Protein 7A3M (pdb70)

Organism: Hordeum vulgare (NCBI:txid4513)

Nearest PDB structures (foldseek):
  7a3m-assembly1_A  TM=1.016E+00  e=2.333E-13  Hordeum vulgare
  1coa-assembly1_I  TM=1.008E+00  e=1.122E-12  Hordeum vulgare
  7a1h-assembly1_A  TM=1.001E+00  e=2.459E-12  Hordeum vulgare
  2ci2-assembly1_I  TM=1.010E+00  e=4.431E-12  Hordeum vulgare
  6qiy-assembly1_A  TM=1.009E+00  e=4.431E-12  Hordeum vulgare

Solvent-accessible surface area: 4380 Å² total; per-residue (Å²): 145,87,62,69,0,82,86,2,67,49,84,46,24,141,75,0,81,139,31,0,77,126,68,8,108,90,10,99,33,66,58,42,87,79,59,54,161,54,106,187,140,142,127,98,28,48,0,44,0,29,11,62,205,140,80,45,2,47,80,45,2,134,20,9

InterPro domains:
  IPR000864 Proteinase inhibitor I13, potato inhibitor I [PF00280] (21-84)
  IPR000864 Proteinase inhibitor I13, potato inhibitor I [PR00292] (24-37)
  IPR000864 Proteinase inhibitor I13, potato inhibitor I [PR00292] (49-60)
  IPR000864 Proteinase inhibitor I13, potato inhibitor I [PR00292] (61-71)
  IPR000864 Proteinase inhibitor I13, potato inhibitor I [PS00285] (25-36)
  IPR000864 Proteinase inhibitor I13, potato inhibitor I [PTHR33091] (22-84)
  IPR036354 Proteinase inhibitor I13, potato inhibitor I superfamily [SSF54654] (19-84)

Structure (mmCIF, N/CA/C/O backbone):
data_7A3M
#
_entry.id   7A3M
#
_cell.length_a   68.435
_cell.length_b   68.435
_cell.length_c   52.104
_cell.angle_alpha   90.000
_cell.angle_beta   90.000
_cell.angle_gamma   120.000
#
_symmetry.space_group_name_H-M   'P 6 2 2'
#
loop_
_entity.id
_entity.type
_entity.pdbx_description
1 polymer 'Subtilisin-chymotrypsin inhibitor-2A'
2 water water
#
loop_
_atom_site.group_PDB
_atom_site.id
_atom_site.type_symbol
_atom_site.label_atom_id
_atom_site.label_alt_id
_atom_site.label_comp_id
_atom_site.label_asym_id
_atom_site.label_entity_id
_atom_site.label_seq_id
_atom_site.pdbx_PDB_ins_code
_atom_site.Cartn_x
_atom_site.Cartn_y
_atom_site.Cartn_z
_atom_site.occupancy
_atom_site.B_iso_or_equiv
_atom_site.auth_seq_id
_atom_site.auth_comp_id
_atom_site.auth_asym_id
_atom_site.auth_atom_id
_atom_site.pdbx_PDB_model_num
ATOM 1 N N . MET A 1 1 ? -22.984 -94.016 109.561 1.00 31.98 1 MET A N 1
ATOM 2 C CA . MET A 1 1 ? -23.043 -92.862 110.461 1.00 22.61 1 MET A CA 1
ATOM 3 C C . MET A 1 1 ? -24.462 -92.258 110.482 1.00 24.89 1 MET A C 1
ATOM 4 O O . MET A 1 1 ? -24.952 -91.969 109.350 1.00 22.63 1 MET A O 1
ATOM 9 N N . LYS A 1 2 ? -25.082 -92.133 111.625 1.00 20.37 2 LYS A N 1
ATOM 10 C CA . LYS A 1 2 ? -26.380 -91.412 111.748 1.00 17.08 2 LYS A CA 1
ATOM 11 C C . LYS A 1 2 ? -26.213 -89.988 111.371 1.00 15.53 2 LYS A C 1
ATOM 12 O O . LYS A 1 2 ? -25.256 -89.302 111.746 1.00 17.99 2 LYS A O 1
ATOM 18 N N . THR A 1 3 ? -27.135 -89.468 110.531 1.00 14.22 3 THR A N 1
ATOM 19 C CA . THR A 1 3 ? -27.005 -88.108 110.079 1.00 14.21 3 THR A CA 1
ATOM 20 C C . THR A 1 3 ? -28.216 -87.212 110.429 1.00 12.53 3 THR A C 1
ATOM 21 O O . THR A 1 3 ? -28.148 -86.019 110.202 1.00 14.00 3 THR A O 1
ATOM 25 N N . GLU A 1 4 ? -29.324 -87.800 110.904 1.00 13.53 4 GLU A N 1
ATOM 26 C CA . GLU A 1 4 ? -30.538 -87.044 111.166 1.00 12.77 4 GLU A CA 1
ATOM 27 C C . GLU A 1 4 ? -31.242 -87.554 112.351 1.00 11.45 4 GLU A C 1
ATOM 28 O O . GLU A 1 4 ? -31.219 -88.798 112.631 1.00 12.43 4 GLU A O 1
ATOM 34 N N . TRP A 1 5 ? -31.960 -86.661 113.038 1.00 10.25 5 TRP A N 1
ATOM 35 C CA . TRP A 1 5 ? -32.616 -87.006 114.277 1.00 10.71 5 TRP A CA 1
ATOM 36 C C . TRP A 1 5 ? -34.104 -86.558 114.286 1.00 10.40 5 TRP A C 1
ATOM 37 O O . TRP A 1 5 ? -34.53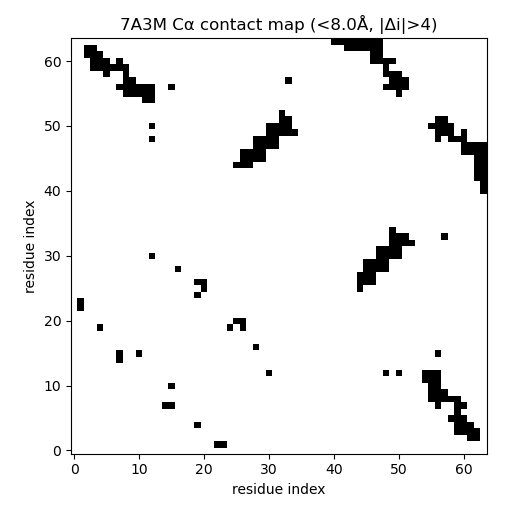6 -85.681 115.038 1.00 10.65 5 TRP A O 1
ATOM 48 N N . PRO A 1 6 ? -34.926 -87.205 113.440 1.00 11.44 6 PRO A N 1
ATOM 49 C CA . PRO A 1 6 ? -36.356 -86.782 113.371 1.00 12.82 6 PRO A CA 1
ATOM 50 C C . PRO A 1 6 ? -37.043 -86.981 114.673 1.00 12.31 6 PRO A C 1
ATOM 51 O O . PRO A 1 6 ? -38.041 -86.224 114.967 1.00 14.34 6 PRO A O 1
ATOM 55 N N . GLU A 1 7 ? -36.604 -87.894 115.463 1.00 12.77 7 GLU A N 1
ATOM 56 C CA . GLU A 1 7 ? -37.241 -88.129 116.756 1.00 13.74 7 GLU A CA 1
ATOM 57 C C . GLU A 1 7 ? -37.103 -86.983 117.730 1.00 12.78 7 GLU A C 1
ATOM 58 O O . GLU A 1 7 ? -37.784 -86.980 118.762 1.00 15.48 7 GLU A O 1
ATOM 64 N N . LEU A 1 8 ? -36.261 -85.995 117.463 1.00 10.92 8 LEU A N 1
ATOM 65 C CA . LEU A 1 8 ? -36.041 -84.892 118.395 1.00 10.31 8 LEU A CA 1
ATOM 66 C C . LEU A 1 8 ? -36.953 -83.687 118.153 1.00 10.17 8 LEU A C 1
ATOM 67 O O . LEU A 1 8 ? -36.908 -82.751 118.919 1.00 10.36 8 LEU A O 1
ATOM 72 N N . VAL A 1 9 ? -37.692 -83.692 117.022 1.00 10.31 9 VAL A N 1
ATOM 73 C CA . VAL A 1 9 ? -38.625 -82.526 116.853 1.00 10.16 9 VAL A CA 1
ATOM 74 C C . VAL A 1 9 ? -39.618 -82.495 118.009 1.00 10.56 9 VAL A C 1
ATOM 75 O O . VAL A 1 9 ? -40.275 -83.460 118.290 1.00 12.73 9 VAL A O 1
ATOM 79 N N . GLY A 1 10 ? -39.712 -81.301 118.585 1.00 9.89 10 GLY A N 1
ATOM 80 C CA . GLY A 1 10 ? -40.550 -81.072 119.722 1.00 11.18 10 GLY A CA 1
ATOM 81 C C . GLY A 1 10 ? -39.909 -81.181 121.055 1.00 11.71 10 GLY A C 1
ATOM 82 O O . GLY A 1 10 ? -40.500 -80.810 122.084 1.00 13.88 10 GLY A O 1
ATOM 83 N N . LYS A 1 11 ? -38.686 -81.751 121.120 1.00 12.25 11 LYS A N 1
ATOM 84 C CA . LYS A 1 11 ? -37.978 -82.025 122.365 1.00 11.99 11 LYS A CA 1
ATOM 85 C C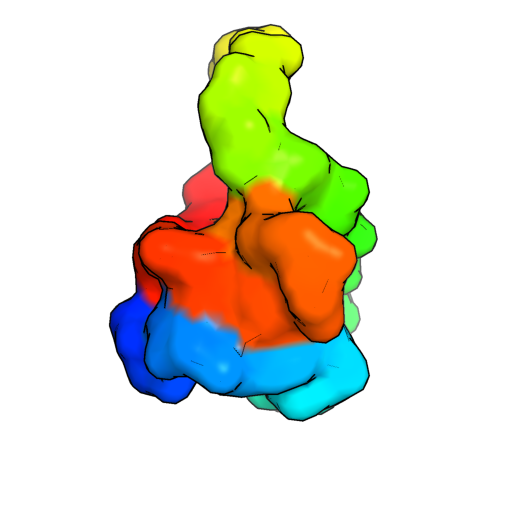 . LYS A 1 11 ? -37.142 -80.841 122.802 1.00 11.01 11 LYS A C 1
ATOM 86 O O . LYS A 1 11 ? -36.758 -79.973 122.016 1.00 10.59 11 LYS A O 1
ATOM 92 N N . SER A 1 12 ? -36.777 -80.804 124.105 1.00 11.45 12 SER A N 1
ATOM 93 C CA . SER A 1 12 ? -35.959 -79.724 124.614 1.00 11.41 12 SER A CA 1
ATOM 94 C C . SER A 1 12 ? -34.516 -79.853 124.132 1.00 10.67 12 SER A C 1
ATOM 95 O O . SER A 1 12 ? -34.059 -80.927 123.750 1.00 10.61 12 SER A O 1
ATOM 98 N N . VAL A 1 13 ? -33.799 -78.750 124.253 1.00 11.48 13 VAL A N 1
ATOM 99 C CA . VAL A 1 13 ? -32.368 -78.782 124.024 1.00 11.81 13 VAL A CA 1
ATOM 100 C C . VAL A 1 13 ? -31.659 -79.766 124.917 1.00 11.10 13 VAL A C 1
ATOM 101 O O . VAL A 1 13 ? -30.788 -80.492 124.457 1.00 11.58 13 VAL A O 1
ATOM 105 N N . GLU A 1 14 ? -32.048 -79.828 126.224 1.00 11.99 14 GLU A N 1
ATOM 106 C CA . GLU A 1 14 ? -31.372 -80.834 127.081 1.00 13.12 14 GLU A CA 1
ATOM 107 C C . GLU A 1 14 ? -31.583 -82.241 126.556 1.00 13.41 14 GLU A C 1
ATOM 1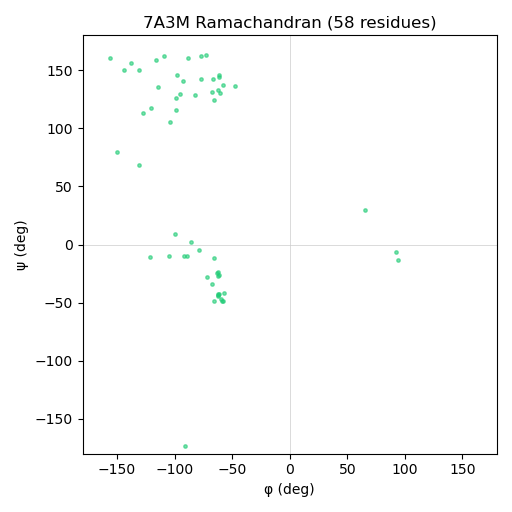08 O O . GLU A 1 14 ? -30.629 -83.042 126.576 1.00 13.46 14 GLU A O 1
ATOM 114 N N . GLU A 1 15 ? -32.835 -82.595 126.212 1.00 12.60 15 GLU A N 1
ATOM 115 C CA . GLU A 1 15 ? -33.081 -83.932 125.717 1.00 12.62 15 GLU A CA 1
ATOM 116 C C . GLU A 1 15 ? -32.321 -84.179 124.419 1.00 11.67 15 GLU A C 1
ATOM 117 O O . GLU A 1 15 ? -31.731 -85.270 124.238 1.00 13.31 15 GLU A O 1
ATOM 123 N N . ALA A 1 16 ? -32.366 -83.208 123.546 1.00 10.20 16 ALA A N 1
ATOM 124 C CA . ALA A 1 16 ? -31.683 -83.389 122.262 1.00 10.55 16 ALA A CA 1
ATOM 125 C C . ALA A 1 16 ? -30.196 -83.587 122.427 1.00 10.84 16 ALA A C 1
ATOM 126 O O . ALA A 1 16 ? -29.601 -84.448 121.741 1.00 11.62 16 ALA A O 1
ATOM 128 N N . LYS A 1 17 ? -29.594 -82.810 123.296 1.00 11.33 17 LYS A N 1
ATOM 129 C CA . LYS A 1 17 ? -28.140 -82.971 123.487 1.00 12.45 17 LYS A CA 1
ATOM 130 C C . LYS A 1 17 ? -27.848 -84.363 124.006 1.00 13.58 17 LYS A C 1
ATOM 131 O O . LYS A 1 17 ? -26.852 -84.983 123.634 1.00 13.35 17 LYS A O 1
ATOM 137 N N . LYS A 1 18 ? -28.653 -84.840 124.971 1.00 14.00 18 LYS A N 1
ATOM 138 C CA . LYS A 1 18 ? -28.393 -86.205 125.588 1.00 15.18 18 LYS A CA 1
ATOM 139 C C . LYS A 1 18 ? -28.444 -87.243 124.467 1.00 14.19 18 LYS A C 1
ATOM 140 O O . LYS A 1 18 ? -27.534 -88.094 124.416 1.00 15.77 18 LYS A O 1
ATOM 146 N N . VAL A 1 19 ? -29.475 -87.226 123.621 1.00 12.47 19 VAL A N 1
ATOM 147 C CA . VAL A 1 19 ? -29.612 -88.189 122.606 1.00 12.92 19 VAL A CA 1
ATOM 148 C C . VAL A 1 19 ? -28.521 -88.081 121.577 1.00 11.38 19 VAL A C 1
ATOM 149 O O . VAL A 1 19 ? -27.892 -89.098 121.190 1.00 12.60 19 VAL A O 1
ATOM 153 N N . ILE A 1 20 ? -28.250 -86.886 121.073 1.00 11.00 20 ILE A N 1
ATOM 154 C CA . ILE A 1 20 ? -27.212 -86.731 120.018 1.00 10.05 20 ILE A CA 1
ATOM 155 C C . ILE A 1 20 ? -25.864 -87.159 120.581 1.00 10.67 20 ILE A C 1
ATOM 156 O O . ILE A 1 20 ? -25.137 -87.866 119.853 1.00 11.70 20 ILE A O 1
ATOM 161 N N . LEU A 1 21 ? -25.505 -86.798 121.822 1.00 10.88 21 LEU A N 1
ATOM 162 C CA . LEU A 1 21 ? -24.170 -87.209 122.321 1.00 11.18 21 LEU A CA 1
ATOM 163 C C . LEU A 1 21 ? -24.082 -88.702 122.506 1.00 12.64 21 LEU A C 1
ATOM 164 O O . LEU A 1 21 ? -22.992 -89.265 122.409 1.00 13.50 21 LEU A O 1
ATOM 169 N N . GLN A 1 22 ? -25.171 -89.369 122.903 1.00 13.23 22 GLN A N 1
ATOM 170 C CA . GLN A 1 22 ? -25.177 -90.887 122.930 1.00 14.53 22 GLN A CA 1
ATOM 171 C C . GLN A 1 22 ? -24.879 -91.410 121.557 1.00 12.98 22 GLN A C 1
ATOM 172 O O . GLN A 1 22 ? -24.067 -92.380 121.410 1.00 15.77 22 GLN A O 1
ATOM 178 N N . ASP A 1 23 ? -25.539 -90.917 120.527 1.00 11.98 23 ASP A N 1
ATOM 179 C CA . ASP A 1 23 ? -25.398 -91.360 119.172 1.00 11.85 23 ASP A CA 1
ATOM 180 C C . ASP A 1 23 ? -24.098 -90.971 118.519 1.00 12.05 23 ASP A C 1
ATOM 181 O O . ASP A 1 23 ? -23.683 -91.568 117.515 1.00 15.10 23 ASP A O 1
ATOM 186 N N . LYS A 1 24 ? -23.512 -89.850 118.960 1.00 11.52 24 LYS A N 1
ATOM 187 C CA . LYS A 1 24 ? -22.457 -89.103 118.292 1.00 11.51 24 LYS A CA 1
ATOM 188 C C . LYS A 1 24 ? -21.614 -88.427 119.340 1.00 10.46 24 LYS A C 1
ATOM 189 O O . LYS A 1 24 ? -21.744 -87.240 119.582 1.00 10.90 24 LYS A O 1
ATOM 195 N N . PRO A 1 25 ? -20.692 -89.180 119.978 1.00 11.30 25 PRO A N 1
ATOM 196 C CA . PRO A 1 25 ? -19.954 -88.642 121.121 1.00 12.19 25 PRO A CA 1
ATOM 197 C C . PRO A 1 25 ? -19.105 -87.402 120.758 1.00 11.16 25 PRO A C 1
ATOM 198 O O . PRO A 1 25 ? -18.821 -86.634 121.707 1.00 12.54 25 PRO A O 1
ATOM 202 N N . GLU A 1 26 ? -18.718 -87.303 119.511 1.00 10.54 26 GLU A N 1
ATOM 203 C CA . GLU A 1 26 ? -17.876 -86.157 119.127 1.00 10.56 26 GLU A CA 1
ATOM 204 C C . GLU A 1 26 ? -18.714 -84.918 118.765 1.00 9.86 26 GLU A C 1
ATOM 205 O O . GLU A 1 26 ? -18.146 -83.911 118.384 1.00 11.15 26 GLU A O 1
ATOM 211 N N . ALA A 1 27 ? -20.039 -84.984 118.869 1.00 10.17 27 ALA A N 1
ATOM 212 C CA . ALA A 1 27 ? -20.870 -83.907 118.360 1.00 9.49 27 ALA A CA 1
ATOM 213 C C . ALA A 1 27 ? -20.490 -82.533 119.044 1.00 8.89 27 ALA A C 1
ATOM 214 O O . ALA A 1 27 ? -20.372 -82.436 120.234 1.00 10.69 27 ALA A O 1
ATOM 216 N N . GLN A 1 28 ? -20.454 -81.534 118.165 1.00 8.97 28 GLN A N 1
ATOM 217 C CA . GLN A 1 28 ? -20.367 -80.115 118.561 1.00 9.13 28 GLN A CA 1
ATOM 218 C C . GLN A 1 28 ? -21.785 -79.577 118.352 1.00 8.41 28 GLN A C 1
ATOM 219 O O . GLN A 1 28 ? -22.148 -79.384 117.162 1.00 9.06 28 GLN A O 1
ATOM 225 N N . ILE A 1 29 ? -22.530 -79.361 119.374 1.00 8.22 29 ILE A N 1
ATOM 226 C CA . ILE A 1 29 ? -23.935 -79.020 119.225 1.00 8.12 29 ILE A CA 1
ATOM 227 C C . ILE A 1 29 ? -24.090 -77.502 119.345 1.00 8.79 29 ILE A C 1
ATOM 228 O O . ILE A 1 29 ? -23.610 -76.867 120.286 1.00 10.84 29 ILE A O 1
ATOM 233 N N . ILE A 1 30 ? -24.712 -76.954 118.330 1.00 7.46 30 ILE A N 1
ATOM 234 C CA . ILE A 1 30 ? -24.926 -75.509 118.134 1.00 6.97 30 ILE A CA 1
ATOM 235 C C . ILE A 1 30 ? -26.416 -75.264 118.212 1.00 7.22 30 ILE A C 1
ATOM 236 O O . ILE A 1 30 ? -27.176 -76.039 117.616 1.00 9.67 30 ILE A O 1
ATOM 241 N N . VAL 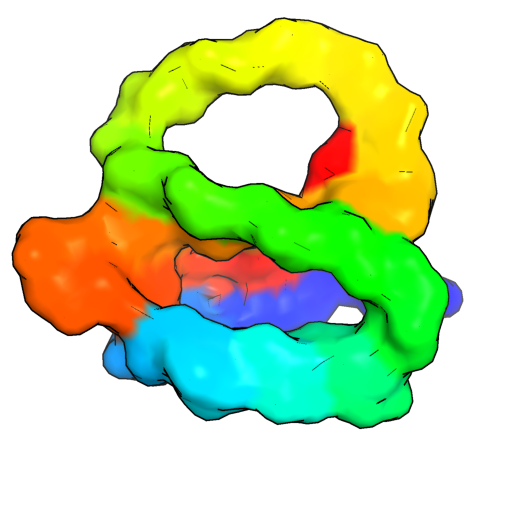A 1 31 ? -26.854 -74.230 118.915 1.00 6.45 31 VAL A N 1
ATOM 242 C CA . VAL A 1 31 ? -28.271 -73.961 119.129 1.00 6.14 31 VAL A CA 1
ATOM 243 C C . VAL A 1 31 ? -28.607 -72.598 118.558 1.00 6.30 31 VAL A C 1
ATOM 244 O O . VAL A 1 31 ? -28.064 -71.576 119.017 1.00 6.85 31 VAL A O 1
ATOM 248 N N . LEU A 1 32 ? -29.490 -72.558 117.550 1.00 6.60 32 LEU A N 1
ATOM 249 C CA . LEU A 1 32 ? -29.804 -71.297 116.864 1.00 6.69 32 LEU A CA 1
ATOM 250 C C . LEU A 1 32 ? -31.318 -71.145 116.780 1.00 6.05 32 LEU A C 1
ATOM 251 O O . LEU A 1 32 ? -32.031 -72.117 116.617 1.00 6.84 32 LEU A O 1
ATOM 256 N N . PRO A 1 33 ? -31.816 -69.915 116.770 1.00 7.24 33 PRO A N 1
ATOM 257 C CA . PRO A 1 33 ? -33.253 -69.724 116.458 1.00 7.51 33 PRO A CA 1
ATOM 258 C C . PRO A 1 33 ? -33.570 -70.219 115.091 1.00 7.42 33 PRO A C 1
ATOM 259 O O . PRO A 1 33 ? -32.826 -70.019 114.128 1.00 8.03 33 PRO A O 1
ATOM 263 N N . VAL A 1 34 ? -34.764 -70.805 114.908 1.00 7.48 34 VAL A N 1
ATOM 264 C CA . VAL A 1 34 ? -35.292 -71.099 113.584 1.00 7.86 34 VAL A CA 1
ATOM 265 C C . VAL A 1 34 ? -35.142 -69.878 112.705 1.00 8.46 34 VAL A C 1
ATOM 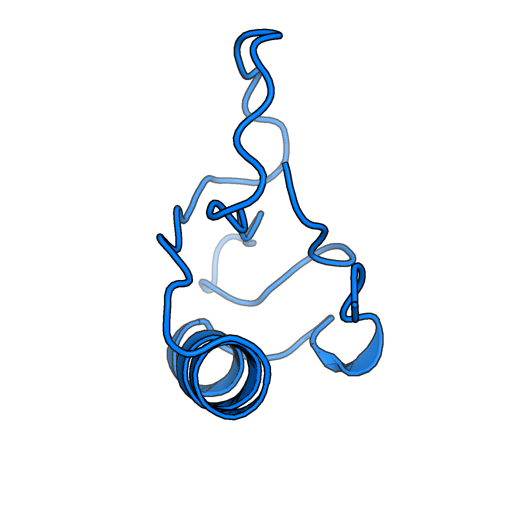266 O O . VAL A 1 34 ? -35.452 -68.749 113.122 1.00 9.26 34 VAL A O 1
ATOM 270 N N . GLY A 1 35 ? -34.703 -70.110 111.473 1.00 9.27 35 GLY A N 1
ATOM 271 C CA . GLY A 1 35 ? -34.572 -69.068 110.483 1.00 10.82 35 GLY A CA 1
ATOM 272 C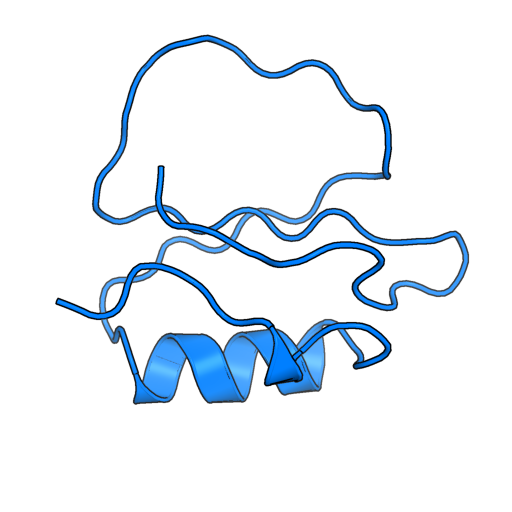 C . GLY A 1 35 ? -33.222 -68.376 110.388 1.00 10.56 35 GLY A C 1
ATOM 273 O O . GLY A 1 35 ? -32.996 -67.553 109.532 1.00 12.88 35 GLY A O 1
ATOM 274 N N . THR A 1 36 ? -32.323 -68.700 111.325 1.00 9.57 36 THR A N 1
ATOM 275 C CA . THR A 1 36 ? -30.996 -68.123 111.298 1.00 10.12 36 THR A CA 1
ATOM 276 C C . THR A 1 36 ? -30.210 -68.639 110.070 1.00 10.69 36 THR A C 1
ATOM 277 O O . THR A 1 36 ? -30.130 -69.844 109.861 1.00 12.70 36 THR A O 1
ATOM 281 N N . ILE A 1 37 ? -29.597 -67.725 109.317 1.00 11.54 37 ILE A N 1
ATOM 282 C CA . ILE A 1 37 ? -28.747 -68.093 108.127 1.00 12.68 37 ILE A CA 1
ATOM 283 C C . ILE A 1 37 ? -27.394 -68.472 108.566 1.00 11.03 37 ILE A C 1
ATOM 284 O O . ILE A 1 37 ? -26.789 -67.696 109.304 1.00 12.17 37 ILE A O 1
ATOM 289 N N . VAL A 1 38 ? -26.925 -69.645 108.099 1.00 11.02 38 VAL A N 1
ATOM 290 C CA . VAL A 1 38 ? -25.624 -70.140 108.444 1.00 11.16 38 VAL A CA 1
ATOM 291 C C . VAL A 1 38 ? -24.680 -70.085 107.254 1.00 11.59 38 VAL A C 1
ATOM 292 O O . VAL A 1 38 ? -25.130 -69.970 106.117 1.00 14.27 38 VAL A O 1
ATOM 296 N N . THR A 1 39 ? -23.427 -70.155 107.535 1.00 13.84 39 THR A N 1
ATOM 297 C CA . THR A 1 39 ? -22.445 -70.230 106.438 1.00 14.29 39 THR A CA 1
ATOM 298 C C . THR A 1 39 ? -22.432 -71.642 105.874 1.00 16.42 39 THR A C 1
ATOM 299 O O . THR A 1 39 ? -23.061 -72.595 106.401 1.00 19.79 39 THR A O 1
ATOM 303 N N . MET A 1 40 ? -21.883 -71.809 104.666 1.00 18.39 40 MET A N 1
ATOM 304 C CA . MET A 1 40 ? -21.851 -73.052 103.927 1.00 18.52 40 MET A CA 1
ATOM 305 C C . MET A 1 40 ? -20.863 -74.149 104.241 1.00 19.10 40 MET A C 1
ATOM 306 O O . MET A 1 40 ? -20.978 -75.222 103.684 1.00 27.64 40 MET A O 1
ATOM 311 N N . GLU A 1 41 ? -19.977 -73.996 105.104 1.00 16.63 41 GLU A N 1
ATOM 312 C CA . GLU A 1 41 ? -18.907 -74.961 105.331 1.00 19.23 41 GLU A CA 1
ATOM 313 C C . GLU A 1 41 ? -19.458 -76.181 106.130 1.00 16.07 41 GLU A C 1
ATOM 314 O O . GLU A 1 41 ? -20.325 -76.019 107.003 1.00 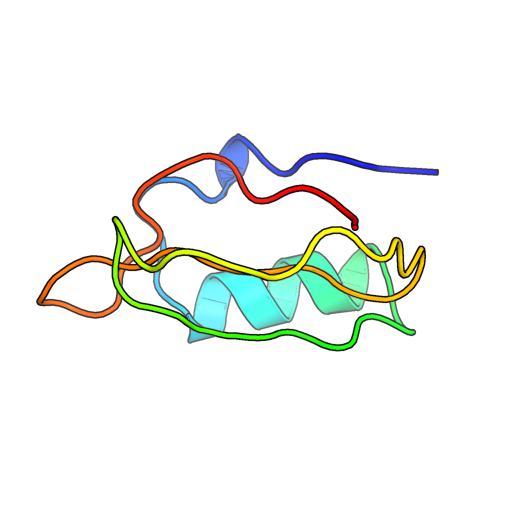17.29 41 GLU A O 1
ATOM 320 N N . TYR A 1 42 ? -18.981 -77.291 105.771 1.00 17.17 42 TYR A N 1
ATOM 321 C CA . TYR A 1 42 ? -19.424 -78.583 106.302 1.00 14.43 42 TYR A CA 1
ATOM 322 C C . TYR A 1 42 ? -18.564 -79.021 107.410 1.00 15.28 42 TYR A C 1
ATOM 323 O O . TYR A 1 42 ? -17.305 -79.048 107.238 1.00 19.10 42 TYR A O 1
ATOM 332 N N . ARG A 1 43 ? -19.145 -79.410 108.560 1.00 11.56 43 ARG A N 1
ATOM 333 C CA . ARG A 1 43 ? -18.475 -80.017 109.627 1.00 11.57 43 ARG A CA 1
ATOM 334 C C . ARG A 1 43 ? -19.210 -81.277 109.972 1.00 11.13 43 ARG A C 1
ATOM 335 O O . ARG A 1 43 ? -20.300 -81.242 110.555 1.00 11.62 43 ARG A O 1
ATOM 343 N N . ILE A 1 44 ? -18.529 -82.401 109.728 1.00 12.68 44 ILE A N 1
ATOM 344 C CA . ILE A 1 44 ? -19.120 -83.722 109.974 1.00 12.40 44 ILE A CA 1
ATOM 345 C C . ILE A 1 44 ? -19.432 -83.931 111.422 1.00 11.31 44 ILE A C 1
ATOM 346 O O . ILE A 1 44 ? -20.179 -84.809 111.795 1.00 13.37 44 ILE A O 1
ATOM 351 N N . ASP A 1 45 ? -18.721 -83.217 112.324 1.00 11.01 45 ASP A N 1
ATOM 352 C CA . ASP A 1 45 ? -18.847 -83.359 113.756 1.00 10.49 45 ASP A CA 1
ATOM 353 C C . ASP A 1 45 ? -19.908 -82.439 114.360 1.00 9.71 45 ASP A C 1
ATOM 354 O O . ASP A 1 45 ? -20.175 -82.558 115.559 1.00 10.56 45 ASP A O 1
ATOM 359 N N . ARG A 1 46 ? -20.437 -81.504 113.597 1.00 9.04 46 ARG A N 1
ATOM 360 C CA . ARG A 1 46 ? -21.405 -80.524 114.103 1.00 8.91 46 ARG A CA 1
ATOM 361 C C . ARG A 1 46 ? -22.827 -80.985 113.901 1.00 8.17 46 ARG A C 1
ATOM 362 O O . ARG A 1 46 ? -23.175 -81.545 112.870 1.00 9.35 46 ARG A O 1
ATOM 370 N N . VAL A 1 47 ? -23.643 -80.696 114.912 1.00 8.52 47 VAL A N 1
ATOM 371 C CA . VAL A 1 47 ? -25.109 -80.853 114.772 1.00 8.27 47 VAL A CA 1
ATOM 372 C C . VAL A 1 47 ? -25.756 -79.552 115.244 1.00 7.98 47 VAL A C 1
ATOM 373 O O . VAL A 1 47 ? -25.659 -79.210 116.439 1.00 9.12 47 VAL A O 1
ATOM 377 N N A ARG A 1 48 ? -26.440 -78.867 114.390 0.50 8.36 48 ARG A N 1
ATOM 378 N N B ARG A 1 48 ? -26.381 -78.826 114.363 0.50 8.23 48 ARG A N 1
ATOM 379 C CA A ARG A 1 48 ? -27.186 -77.680 114.768 0.50 8.12 48 ARG A CA 1
ATOM 380 C CA B ARG A 1 48 ? -27.152 -77.627 114.703 0.50 8.09 48 ARG A CA 1
ATOM 381 C C A ARG A 1 48 ? -28.597 -78.073 115.169 0.50 8.21 48 ARG A C 1
ATOM 382 C C B ARG A 1 48 ? -28.590 -78.002 115.101 0.50 8.12 48 ARG A C 1
ATOM 383 O O A ARG A 1 48 ? -29.272 -78.890 114.529 0.50 9.91 48 ARG A O 1
ATOM 384 O O B ARG A 1 48 ? -29.282 -78.725 114.353 0.50 10.15 48 ARG A O 1
ATOM 399 N N . LEU A 1 49 ? -29.038 -77.450 116.220 1.00 6.97 49 LEU A N 1
ATOM 400 C CA . LEU A 1 49 ? -30.432 -77.492 116.675 1.00 7.27 49 LEU A CA 1
ATOM 401 C C . LEU A 1 49 ? -31.043 -76.138 116.401 1.00 6.90 49 LEU A C 1
ATOM 402 O O . LEU A 1 49 ? -30.572 -75.114 116.899 1.00 8.67 49 LEU A O 1
ATOM 407 N N . PHE A 1 50 ? -32.092 -76.115 115.589 1.00 6.87 50 PHE A N 1
ATOM 408 C CA . PHE A 1 50 ? -32.871 -74.897 115.315 1.00 6.69 50 PHE A CA 1
ATOM 409 C C . PHE A 1 50 ? -34.084 -74.955 116.184 1.00 6.62 50 PHE A C 1
ATOM 410 O O . PHE A 1 50 ? -34.923 -75.862 116.070 1.00 7.42 50 PHE A O 1
ATOM 418 N N . VAL A 1 51 ? -34.159 -73.990 117.111 1.00 6.57 51 VAL A N 1
ATOM 419 C CA . VAL A 1 51 ? -35.119 -74.049 118.227 1.00 6.84 51 VAL A CA 1
ATOM 420 C C . VAL A 1 51 ? -36.115 -72.930 118.167 1.00 6.68 51 VAL A C 1
ATOM 421 O O . VAL A 1 51 ? -35.924 -71.887 117.520 1.00 7.41 51 VAL A O 1
ATOM 425 N N . ASP A 1 52 ? -37.242 -73.177 118.845 1.00 6.45 52 ASP A N 1
ATOM 426 C CA . ASP A 1 52 ? -38.339 -72.253 118.903 1.00 6.51 52 ASP A CA 1
ATOM 427 C C . ASP A 1 52 ? -38.201 -71.305 120.096 1.00 6.96 52 ASP A C 1
ATOM 428 O O . ASP A 1 52 ? -37.168 -71.241 120.753 1.00 7.56 52 ASP A O 1
ATOM 433 N N . LYS A 1 53 ? -39.241 -70.490 120.321 1.00 7.58 53 LYS A N 1
ATOM 434 C CA . LYS A 1 53 ? -39.210 -69.459 121.378 1.00 8.11 53 LYS A CA 1
ATOM 435 C C . LYS A 1 53 ? -39.055 -70.065 122.724 1.00 8.62 53 LYS A C 1
ATOM 436 O O . LYS A 1 53 ? -38.611 -69.385 123.652 1.00 10.60 53 LYS A O 1
ATOM 442 N N . LEU A 1 54 ? -39.437 -71.310 122.902 1.00 8.63 54 LEU A N 1
ATOM 443 C CA . LEU A 1 54 ? -39.399 -72.075 124.144 1.00 9.35 54 LEU A CA 1
ATOM 444 C C . LEU A 1 54 ? -38.190 -73.000 124.228 1.00 9.40 54 LEU A C 1
ATOM 445 O O . LEU A 1 54 ? -38.122 -73.850 125.121 1.00 11.01 54 LEU A O 1
ATOM 450 N N . ASP A 1 55 ? -37.257 -72.865 123.291 1.00 8.81 55 ASP A N 1
ATOM 451 C CA . ASP A 1 55 ? -36.056 -73.689 123.282 1.00 9.47 55 ASP A CA 1
ATOM 452 C C . ASP A 1 55 ? -36.351 -75.156 123.033 1.00 9.59 55 ASP A C 1
ATOM 453 O O . ASP A 1 55 ? -35.568 -76.004 123.447 1.00 13.73 55 ASP A O 1
ATOM 458 N N . ASN A 1 56 ? -37.419 -75.448 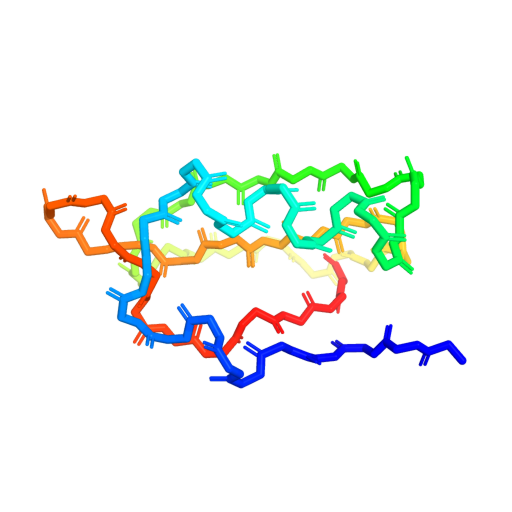122.286 1.00 8.16 56 ASN A N 1
ATOM 459 C CA . ASN A 1 56 ? -37.667 -76.786 121.770 1.00 8.06 56 ASN A CA 1
ATOM 460 C C . ASN A 1 56 ? -37.190 -76.865 120.321 1.00 6.99 56 ASN A C 1
ATOM 461 O O . ASN A 1 56 ? -37.269 -75.952 119.557 1.00 7.47 56 ASN A O 1
ATOM 466 N N . VAL A 1 57 ? -36.690 -78.082 119.999 1.00 8.22 57 VAL A N 1
ATOM 467 C CA . VAL A 1 57 ? -36.210 -78.357 118.626 1.00 7.40 57 VAL A CA 1
ATOM 468 C C . VAL A 1 57 ? -37.381 -78.300 117.653 1.00 7.15 57 VAL A C 1
ATOM 469 O O . VAL A 1 57 ? -38.380 -79.018 117.810 1.00 8.97 57 VAL A O 1
ATOM 473 N N . ALA A 1 58 ? -37.251 -77.459 116.621 1.00 6.99 58 ALA A N 1
ATOM 474 C CA . ALA A 1 58 ? -38.380 -77.145 115.776 1.00 7.07 58 ALA A CA 1
ATOM 475 C C . ALA A 1 58 ? -38.377 -77.803 114.447 1.00 8.02 58 ALA A C 1
ATOM 476 O O . ALA A 1 58 ? -39.390 -77.741 113.733 1.00 9.69 58 ALA A O 1
ATOM 478 N N . GLN A 1 59 ? -37.262 -78.440 114.089 1.00 8.06 59 GLN A N 1
ATOM 479 C CA . GLN A 1 59 ? -37.059 -79.066 112.783 1.00 9.12 59 GLN A CA 1
ATOM 480 C C . GLN A 1 59 ? -36.019 -80.139 112.945 1.00 8.80 59 GLN A C 1
ATOM 481 O O . GLN A 1 59 ? -35.264 -80.117 113.929 1.00 9.15 59 GLN A O 1
ATOM 487 N N . VAL A 1 60 ? -35.947 -81.101 112.023 1.00 8.98 60 VAL A N 1
ATOM 488 C CA A VAL A 1 60 ? -35.078 -82.249 112.201 0.50 8.88 60 VAL A CA 1
ATOM 489 C CA B VAL A 1 60 ? -35.060 -82.253 112.222 0.50 9.29 60 VAL A CA 1
ATOM 490 C C . VAL A 1 60 ? -33.586 -81.805 112.236 1.00 8.52 60 VAL A C 1
ATOM 491 O O . VAL A 1 60 ? -33.097 -81.242 111.255 1.00 10.21 60 VAL A O 1
ATOM 498 N N . PRO A 1 61 ? -32.879 -82.145 113.336 1.00 8.37 61 PRO A N 1
ATOM 499 C CA . PRO A 1 61 ? -31.442 -81.908 113.375 1.00 8.60 61 PRO A CA 1
ATOM 500 C C . PRO A 1 61 ? -30.701 -82.786 112.378 1.00 9.20 61 PRO A C 1
ATOM 501 O O . PRO A 1 61 ? -31.051 -83.992 112.275 1.00 10.43 61 PRO A O 1
ATOM 505 N N . ARG A 1 62 ? -29.661 -82.259 111.740 1.00 9.70 62 ARG A N 1
ATOM 506 C CA . ARG A 1 62 ? -28.814 -83.030 110.859 1.00 10.20 62 ARG A CA 1
ATOM 507 C C . ARG A 1 62 ? -27.384 -82.683 111.076 1.00 10.01 62 ARG A C 1
ATOM 508 O O . ARG A 1 62 ? -27.052 -81.586 111.516 1.00 10.87 62 ARG A O 1
ATOM 516 N N . VAL A 1 63 ? -26.486 -83.625 110.726 1.00 10.52 63 VAL A N 1
ATOM 517 C CA . VAL A 1 63 ? -25.057 -83.316 110.703 1.00 10.30 63 VAL A CA 1
ATOM 518 C C . VAL A 1 63 ? -24.745 -82.254 109.728 1.00 10.56 63 VAL A C 1
ATOM 519 O O . VAL A 1 63 ? -25.266 -82.269 108.602 1.00 12.20 63 VAL A O 1
ATOM 523 N N . GLY A 1 64 ? -23.750 -81.396 110.016 1.00 10.66 64 GLY A N 1
ATOM 524 C CA . GLY A 1 64 ? -23.149 -80.553 109.049 1.00 10.75 64 GLY A CA 1
ATOM 525 C C . GLY A 1 64 ? -22.699 -79.180 109.607 1.00 10.41 64 GLY A C 1
ATOM 526 O O . GLY A 1 64 ? -23.185 -78.786 110.708 1.00 10.24 64 GLY A O 1
#

B-factor: mean 15.31, std 8.7, range [6.05, 67.71]

Secondary structure (DSSP, 8-state):
---B-GGGTT-BHHHHHHHHHHH-TT-EEEEEETT----S---TTEEEEEE-TTSBB-S--BB-

Radius of gyration: 10.74 Å; Cα contacts (8 Å, |Δi|>4): 121; chains: 1; bounding box: 23×25×23 Å

Foldseek 3Di:
DDFKDQVQAFHAPVVVVVVCCVVQVQEDEAEAAPPDDDDDDFDQRYWYFHAYPVRGRHGMIGHD

Sequence (64 aa):
MKTEWPELVGKSVEEAKKVILQDKPEAQIIVLPVGTIVTMEYRIDRVRRLFVDKLDNVAQVVPRVG